Protein AF-A0A1J3CJB2-F1 (afdb_monomer_lite)

pLDDT: mean 88.54, std 8.33, range [54.28, 98.12]

Radius of gyration: 21.17 Å; chains: 1; bounding box: 45×21×58 Å

Secondary structure (DSSP, 8-state):
--S--EEEEEEE---TT---TTT---SS-PEEEEEEEE--PPPTTHHHHHHHHHHTT-------SS-HHHHHHHHHHH-

Sequence (79 aa):
ANEALRTLCLAYMDIENGFSAEEGIPASGFTCIGIVGIKDPVRPGVRESVELCRRAGIMVRMVTGDNINTAKAIARECG

Foldseek 3Di:
DQQLWDKDWDWDDDDPPDDDVVVPDDPDDTDTPDMDTHDDADDPPLLVVCVVCVVVVHDDDDDDPDDPSNSVNRVVRSD

Organism: Noccaea caerulescens (NCBI:txid107243)

InterPro domains:
  IPR023214 HAD superfamily [G3DSA:3.40.50.1000] (42-79)
  IPR023299 P-type ATPase, cytoplasmic domain N [G3DSA:3.40.1110.10] (2-41)
  IPR023299 P-type ATPase, cytoplasmic domain N [SSF81660] (1-41)
  IPR036412 HAD-like superfamily [SSF56784] (30-79)

Structure (mmCIF, N/CA/C/O backbone):
data_AF-A0A1J3CJB2-F1
#
_entry.id   AF-A0A1J3CJB2-F1
#
loop_
_atom_site.group_PDB
_atom_site.id
_atom_site.type_symbol
_atom_site.label_atom_id
_atom_site.label_alt_id
_atom_site.label_comp_id
_atom_site.label_asym_id
_atom_site.label_entity_id
_atom_site.label_seq_id
_atom_site.pdbx_PDB_ins_code
_atom_site.Cartn_x
_atom_site.Cartn_y
_atom_site.Cartn_z
_atom_site.occupancy
_atom_site.B_iso_or_equiv
_atom_site.auth_seq_id
_atom_site.auth_comp_id
_atom_site.auth_asym_id
_atom_site.auth_atom_id
_atom_site.pdbx_PDB_model_num
ATOM 1 N N . ALA A 1 1 ? -3.050 8.093 -7.416 1.00 54.28 1 ALA A N 1
ATOM 2 C CA . ALA A 1 1 ? -2.232 7.654 -6.264 1.00 54.28 1 ALA A CA 1
ATOM 3 C C . ALA A 1 1 ? -2.856 8.105 -4.931 1.00 54.28 1 ALA A C 1
ATOM 5 O O . ALA A 1 1 ? -2.179 8.703 -4.108 1.00 54.28 1 ALA A O 1
ATOM 6 N N . ASN A 1 2 ? -4.149 7.829 -4.706 1.00 62.69 2 ASN A N 1
ATOM 7 C CA . ASN A 1 2 ? -4.886 8.351 -3.539 1.00 62.69 2 ASN A CA 1
ATOM 8 C C . ASN A 1 2 ? -5.186 7.288 -2.471 1.00 62.69 2 ASN A C 1
ATOM 10 O O . ASN A 1 2 ? -5.672 7.621 -1.397 1.00 62.69 2 ASN A O 1
ATOM 14 N N . GLU A 1 3 ? -4.865 6.025 -2.748 1.00 65.81 3 GLU A N 1
ATOM 15 C CA . GLU A 1 3 ? -5.166 4.877 -1.882 1.00 65.81 3 GLU A CA 1
ATOM 16 C C . GLU A 1 3 ? -3.916 4.309 -1.200 1.00 65.81 3 GLU A C 1
ATOM 18 O O . GLU A 1 3 ? -3.882 3.143 -0.824 1.00 65.81 3 GLU A O 1
ATOM 23 N N . ALA A 1 4 ? -2.860 5.121 -1.077 1.00 68.94 4 ALA A N 1
ATOM 24 C CA . ALA A 1 4 ? -1.594 4.722 -0.458 1.00 68.94 4 ALA A CA 1
ATOM 25 C C . ALA A 1 4 ? -0.904 3.498 -1.092 1.00 68.94 4 ALA A C 1
ATOM 27 O O . ALA A 1 4 ? -0.040 2.875 -0.477 1.00 68.94 4 ALA A O 1
ATOM 28 N N . LEU A 1 5 ? -1.264 3.166 -2.332 1.00 81.12 5 LEU A N 1
ATOM 29 C CA . LEU A 1 5 ? -0.648 2.075 -3.071 1.00 81.12 5 LEU A CA 1
ATOM 30 C C . LEU A 1 5 ? 0.797 2.430 -3.418 1.00 81.12 5 LEU A C 1
ATOM 32 O O . LEU A 1 5 ? 1.067 3.492 -3.987 1.00 81.12 5 LEU A O 1
ATOM 36 N N . ARG A 1 6 ? 1.718 1.508 -3.146 1.00 83.00 6 ARG A N 1
ATOM 37 C CA . ARG A 1 6 ? 3.058 1.538 -3.728 1.00 83.00 6 ARG A CA 1
ATOM 38 C C . ARG A 1 6 ? 2.946 1.104 -5.184 1.00 83.00 6 ARG A C 1
ATOM 40 O O . ARG A 1 6 ? 2.629 -0.050 -5.458 1.00 83.00 6 ARG A O 1
ATOM 47 N N . THR A 1 7 ? 3.166 2.030 -6.109 1.00 88.19 7 THR A N 1
ATOM 48 C CA . THR A 1 7 ? 3.025 1.767 -7.544 1.00 88.19 7 THR A CA 1
ATOM 49 C C . THR A 1 7 ? 4.331 1.281 -8.160 1.00 88.19 7 THR A C 1
ATOM 51 O O . THR A 1 7 ? 5.374 1.887 -7.923 1.00 88.19 7 THR A O 1
ATOM 54 N N . LEU A 1 8 ? 4.266 0.245 -8.993 1.00 92.06 8 LEU A N 1
ATOM 55 C CA . LEU A 1 8 ? 5.372 -0.225 -9.829 1.00 92.06 8 LEU A CA 1
ATOM 56 C C . LEU A 1 8 ? 4.939 -0.182 -11.297 1.00 92.06 8 LEU A C 1
ATOM 58 O O . LEU A 1 8 ? 3.836 -0.617 -11.624 1.00 92.06 8 LEU A O 1
ATOM 62 N N . CYS A 1 9 ? 5.797 0.341 -12.171 1.00 94.88 9 CYS A N 1
ATOM 63 C CA . CYS A 1 9 ? 5.598 0.295 -13.619 1.00 94.88 9 CYS A CA 1
ATOM 64 C C . CYS A 1 9 ? 6.352 -0.910 -14.189 1.00 94.88 9 CYS A C 1
ATOM 66 O O . CYS A 1 9 ? 7.524 -1.104 -13.871 1.00 94.88 9 CYS A O 1
ATOM 68 N N . LEU A 1 10 ? 5.678 -1.705 -15.015 1.00 96.19 10 LEU A N 1
ATOM 69 C CA . LEU A 1 10 ? 6.252 -2.836 -15.733 1.00 96.19 10 LEU A CA 1
ATOM 70 C C . LEU A 1 10 ? 6.377 -2.454 -17.207 1.00 96.19 10 LEU A C 1
ATOM 72 O O . LEU A 1 10 ? 5.392 -2.074 -17.843 1.00 96.19 10 LEU A O 1
ATOM 76 N N . ALA A 1 11 ? 7.583 -2.564 -17.750 1.00 95.81 11 ALA A N 1
ATOM 77 C CA . ALA A 1 11 ? 7.877 -2.283 -19.146 1.00 95.81 11 ALA A CA 1
ATOM 78 C C . ALA A 1 11 ? 8.943 -3.259 -19.654 1.00 95.81 11 ALA A C 1
ATOM 80 O O . ALA A 1 11 ? 9.739 -3.768 -18.863 1.00 95.81 11 ALA A O 1
ATOM 81 N N . TYR A 1 12 ? 8.952 -3.521 -20.958 1.00 93.25 12 TYR A N 1
ATOM 82 C CA . TYR A 1 12 ? 9.934 -4.396 -21.598 1.00 93.25 12 TYR A CA 1
ATOM 83 C C . TYR A 1 12 ? 10.465 -3.783 -22.891 1.00 93.25 12 TYR A C 1
ATOM 85 O O . TYR A 1 12 ? 9.885 -2.845 -23.434 1.00 93.25 12 TYR A O 1
ATOM 93 N N . MET A 1 13 ? 11.582 -4.310 -23.369 1.00 90.94 13 MET A N 1
ATOM 94 C CA . MET A 1 13 ? 12.165 -3.987 -24.662 1.00 90.94 13 MET A CA 1
ATOM 95 C C . MET A 1 13 ? 12.685 -5.290 -25.259 1.00 90.94 13 MET A C 1
ATOM 97 O O . MET A 1 13 ? 13.360 -6.051 -24.564 1.00 90.94 13 MET A O 1
ATOM 101 N N . ASP A 1 14 ? 12.366 -5.537 -26.523 1.00 88.12 14 ASP A N 1
ATOM 102 C CA . ASP A 1 14 ? 12.934 -6.655 -27.268 1.00 88.12 14 ASP A CA 1
ATOM 103 C C . ASP A 1 14 ? 14.361 -6.295 -27.702 1.00 88.12 14 ASP A C 1
ATOM 105 O O . ASP A 1 14 ? 14.599 -5.215 -28.242 1.00 88.12 14 ASP A O 1
ATOM 109 N N . ILE A 1 15 ? 15.322 -7.184 -27.439 1.00 84.06 15 ILE A N 1
ATOM 110 C CA . ILE A 1 15 ? 16.738 -6.967 -27.761 1.00 84.06 15 ILE A CA 1
ATOM 111 C C . ILE A 1 15 ? 17.142 -7.947 -28.860 1.00 84.06 15 ILE A C 1
ATOM 113 O O . ILE A 1 15 ? 17.263 -9.146 -28.617 1.00 84.06 15 ILE A O 1
ATOM 117 N N . GLU A 1 16 ? 17.363 -7.433 -30.069 1.00 78.94 16 GLU A N 1
ATOM 118 C CA . GLU A 1 16 ? 17.606 -8.258 -31.261 1.00 78.94 16 GLU A CA 1
ATOM 119 C C . GLU A 1 16 ? 18.994 -8.930 -31.274 1.00 78.94 16 GLU A C 1
ATOM 121 O O . GLU A 1 16 ? 19.122 -10.051 -31.758 1.00 78.94 16 GLU A O 1
ATOM 126 N N . ASN A 1 17 ? 20.025 -8.296 -30.695 1.00 80.81 17 ASN A N 1
ATOM 127 C CA . ASN A 1 17 ? 21.425 -8.759 -30.765 1.00 80.81 17 ASN A CA 1
ATOM 128 C C . ASN A 1 17 ? 21.979 -9.330 -29.442 1.00 80.81 17 ASN A C 1
ATOM 130 O O . ASN A 1 17 ? 23.189 -9.492 -29.292 1.00 80.81 17 ASN A O 1
ATOM 134 N N . GLY A 1 18 ? 21.104 -9.659 -28.487 1.00 74.75 18 GLY A N 1
ATOM 135 C CA . GLY A 1 18 ? 21.500 -10.065 -27.134 1.00 74.75 18 GLY A CA 1
ATOM 136 C C . GLY A 1 18 ? 21.873 -8.880 -26.231 1.00 74.75 18 GLY A C 1
ATOM 137 O O . GLY A 1 18 ? 22.094 -7.767 -26.694 1.00 74.75 18 GLY A O 1
ATOM 138 N N . PHE A 1 19 ? 21.886 -9.109 -24.916 1.00 80.50 19 PHE A N 1
ATOM 139 C CA . PHE A 1 19 ? 22.166 -8.077 -23.912 1.00 80.50 19 PHE A CA 1
ATOM 140 C C . PHE A 1 19 ? 23.632 -8.128 -23.463 1.00 80.50 19 PHE A C 1
ATOM 142 O O . PHE A 1 19 ? 24.092 -9.172 -22.997 1.00 80.50 19 PHE A O 1
ATOM 149 N N . SER A 1 20 ? 24.341 -6.997 -23.540 1.00 79.50 20 SER A N 1
ATOM 150 C CA . SER A 1 20 ? 25.657 -6.813 -22.921 1.00 79.50 20 SER A CA 1
ATOM 151 C C . SER A 1 20 ? 25.535 -5.967 -21.655 1.00 79.50 20 SER A C 1
ATOM 153 O O . SER A 1 20 ? 25.050 -4.838 -21.692 1.00 79.50 20 SER A O 1
ATOM 155 N N . ALA A 1 21 ? 26.023 -6.483 -20.523 1.00 76.31 21 ALA A N 1
ATOM 156 C CA . ALA A 1 21 ? 26.039 -5.734 -19.264 1.00 76.31 21 ALA A CA 1
ATOM 157 C C . ALA A 1 21 ? 26.968 -4.502 -19.308 1.00 76.31 21 ALA A C 1
ATOM 159 O O . ALA A 1 21 ? 26.817 -3.598 -18.488 1.00 76.31 21 ALA A O 1
ATOM 160 N N . GLU A 1 22 ? 27.907 -4.461 -20.258 1.00 82.12 22 GLU A N 1
ATOM 161 C CA . GLU A 1 22 ? 28.864 -3.362 -20.441 1.00 82.12 22 GLU A CA 1
ATOM 162 C C . GLU A 1 22 ? 28.230 -2.134 -21.113 1.00 82.12 22 GLU A C 1
ATOM 164 O O . GLU A 1 22 ? 28.659 -1.009 -20.868 1.00 82.12 22 GLU A O 1
ATOM 169 N N . GLU A 1 23 ? 27.183 -2.334 -21.922 1.00 80.38 23 GLU A N 1
ATOM 170 C CA . GLU A 1 23 ? 26.472 -1.262 -22.639 1.00 80.38 23 GLU A CA 1
ATOM 171 C C . GLU A 1 23 ? 25.462 -0.521 -21.744 1.00 80.38 23 GLU A C 1
ATOM 173 O O . GLU A 1 23 ? 25.016 0.582 -22.067 1.00 80.38 23 GLU A O 1
ATOM 178 N N . GLY A 1 24 ? 25.148 -1.092 -20.578 1.00 82.75 24 GLY A N 1
ATOM 179 C CA . GLY A 1 24 ? 24.197 -0.534 -19.623 1.00 82.75 24 GLY A CA 1
ATOM 180 C C . GLY A 1 24 ? 22.733 -0.719 -20.037 1.00 82.75 24 GLY A C 1
ATOM 181 O O . GLY A 1 24 ? 22.402 -1.271 -21.082 1.00 82.75 24 GLY A O 1
ATOM 182 N N . ILE A 1 25 ? 21.820 -0.283 -19.167 1.00 85.19 25 ILE A N 1
ATOM 183 C CA . ILE A 1 25 ? 20.376 -0.362 -19.426 1.00 85.19 25 ILE A CA 1
ATOM 184 C C . ILE A 1 25 ? 19.965 0.858 -20.268 1.00 85.19 25 ILE A C 1
ATOM 186 O O . ILE A 1 25 ? 20.262 1.983 -19.853 1.00 85.19 25 ILE A O 1
ATOM 190 N N . PRO A 1 26 ? 19.259 0.678 -21.405 1.00 85.69 26 PRO A N 1
ATOM 191 C CA . PRO A 1 26 ? 18.755 1.792 -22.204 1.00 85.69 26 PRO A CA 1
ATOM 192 C C . PRO A 1 26 ? 17.905 2.761 -21.373 1.00 85.69 26 PRO A C 1
ATOM 194 O O . PRO A 1 26 ? 17.149 2.348 -20.498 1.00 85.69 26 PRO A O 1
ATOM 197 N N . ALA A 1 27 ? 17.993 4.061 -21.656 1.00 87.94 27 ALA A N 1
ATOM 198 C CA . ALA A 1 27 ? 17.225 5.076 -20.926 1.00 87.94 27 ALA A CA 1
ATOM 199 C C . ALA A 1 27 ? 15.782 5.254 -21.446 1.00 87.94 27 ALA A C 1
ATOM 201 O O . ALA A 1 27 ? 14.949 5.861 -20.773 1.00 87.94 27 ALA A O 1
ATOM 202 N N . SER A 1 28 ? 15.479 4.770 -22.653 1.00 90.75 28 SER A N 1
ATOM 203 C CA . SER A 1 28 ? 14.191 4.946 -23.336 1.00 90.75 28 SER A CA 1
ATOM 204 C C . SER A 1 28 ? 13.949 3.832 -24.364 1.00 90.75 28 SER A C 1
ATOM 206 O O . SER A 1 28 ? 14.832 3.014 -24.595 1.00 90.75 28 SER A O 1
ATOM 208 N N . GLY A 1 29 ? 12.754 3.787 -24.970 1.00 90.56 29 GLY A N 1
ATOM 209 C CA . GLY A 1 29 ? 12.393 2.802 -26.006 1.00 90.56 29 GLY A CA 1
ATOM 210 C C . GLY A 1 29 ? 11.669 1.550 -25.498 1.00 90.56 29 GLY A C 1
ATOM 211 O O . GLY A 1 29 ? 11.471 0.609 -26.256 1.00 90.56 29 GLY A O 1
ATOM 212 N N . PHE A 1 30 ? 11.266 1.526 -24.227 1.00 94.12 30 PHE A N 1
ATOM 213 C CA . PHE A 1 30 ? 10.499 0.417 -23.661 1.00 94.12 30 PHE A CA 1
ATOM 214 C C . PHE A 1 30 ? 9.013 0.501 -24.026 1.00 94.12 30 PHE A C 1
ATO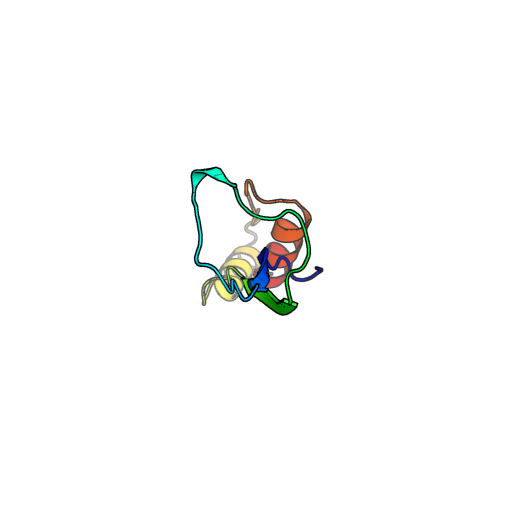M 216 O O . PHE A 1 30 ? 8.419 1.581 -24.043 1.00 94.12 30 PHE A O 1
ATOM 223 N N . THR A 1 31 ? 8.391 -0.660 -24.202 1.00 95.69 31 THR A N 1
ATOM 224 C CA . THR A 1 31 ? 6.942 -0.830 -24.278 1.00 95.69 31 THR A CA 1
ATOM 225 C C . THR A 1 31 ? 6.376 -0.986 -22.869 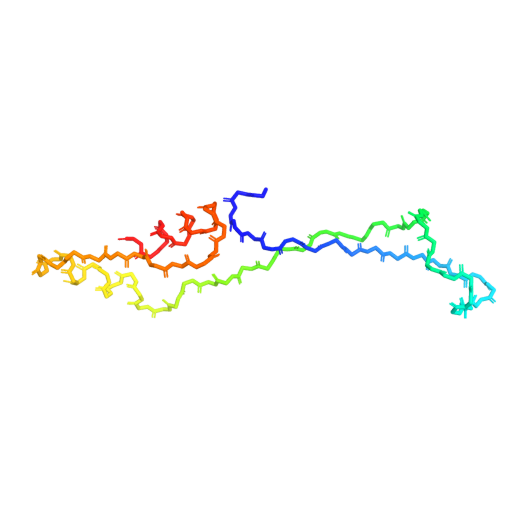1.00 95.69 31 THR A C 1
ATOM 227 O O . THR A 1 31 ? 6.741 -1.904 -22.132 1.00 95.69 31 THR A O 1
ATOM 230 N N . CYS A 1 32 ? 5.475 -0.081 -22.479 1.00 96.81 32 CYS A N 1
ATOM 231 C CA . CYS A 1 32 ? 4.774 -0.162 -21.199 1.00 96.81 32 CYS A CA 1
ATOM 232 C C . CYS A 1 32 ? 3.763 -1.314 -21.222 1.00 96.81 32 CYS A C 1
ATOM 234 O O . CYS A 1 32 ? 2.891 -1.358 -22.087 1.00 96.81 32 CYS A O 1
ATOM 236 N N . ILE A 1 33 ? 3.868 -2.220 -20.252 1.00 97.12 33 ILE A N 1
ATOM 237 C CA . ILE A 1 33 ? 2.922 -3.325 -20.057 1.00 97.12 33 ILE A CA 1
ATOM 238 C C . ILE A 1 33 ? 1.785 -2.863 -19.144 1.00 97.12 33 ILE A C 1
ATOM 240 O O . ILE A 1 33 ? 0.616 -3.140 -19.402 1.00 97.12 33 ILE A O 1
ATOM 244 N N . GLY A 1 34 ? 2.121 -2.146 -18.067 1.00 96.50 34 GLY A N 1
ATOM 245 C CA . GLY A 1 34 ? 1.134 -1.622 -17.131 1.00 96.50 34 GLY A CA 1
ATOM 246 C C . GLY A 1 34 ? 1.727 -1.113 -15.821 1.00 96.50 34 GLY A C 1
ATOM 247 O O . GLY A 1 34 ? 2.929 -1.196 -15.573 1.00 96.50 34 GLY A O 1
ATOM 248 N N . ILE A 1 35 ? 0.850 -0.593 -14.962 1.00 95.25 35 ILE A N 1
ATOM 249 C CA . ILE A 1 35 ? 1.184 -0.134 -13.611 1.00 95.25 35 ILE A CA 1
ATOM 250 C C . ILE A 1 35 ? 0.416 -0.995 -12.614 1.00 95.25 35 ILE A C 1
ATOM 252 O O . ILE A 1 35 ? -0.803 -1.122 -12.709 1.00 95.25 35 ILE A O 1
ATOM 256 N N . VAL A 1 36 ? 1.123 -1.552 -11.636 1.00 93.75 36 VAL A N 1
ATOM 257 C CA . VAL A 1 36 ? 0.530 -2.298 -10.522 1.00 93.75 36 VAL A CA 1
ATOM 258 C C . VAL A 1 36 ? 0.617 -1.485 -9.237 1.00 93.75 36 VAL A C 1
ATOM 260 O O . VAL A 1 36 ? 1.554 -0.710 -9.045 1.00 93.75 36 VAL A O 1
ATOM 263 N N . GLY A 1 37 ? -0.363 -1.652 -8.351 1.00 89.75 37 GLY A N 1
ATOM 264 C CA . GLY A 1 37 ? -0.384 -1.039 -7.026 1.00 89.75 37 GLY A CA 1
ATOM 265 C C . GLY A 1 37 ? -0.335 -2.105 -5.940 1.00 89.75 37 GLY A C 1
ATOM 266 O O . GLY A 1 37 ? -1.138 -3.031 -5.951 1.00 89.75 37 GLY A O 1
ATOM 267 N N . ILE A 1 38 ? 0.590 -1.963 -4.994 1.00 87.56 38 ILE A N 1
ATOM 268 C CA . ILE A 1 38 ? 0.716 -2.842 -3.830 1.00 87.56 38 ILE A CA 1
ATOM 269 C C . ILE A 1 38 ? 0.199 -2.093 -2.605 1.00 87.56 38 ILE A C 1
ATOM 271 O O . ILE A 1 38 ? 0.654 -0.983 -2.319 1.00 87.56 38 ILE A O 1
ATOM 275 N N . LYS A 1 39 ? -0.740 -2.703 -1.880 1.00 82.88 39 LYS A N 1
ATOM 276 C CA . LYS A 1 39 ? -1.273 -2.194 -0.612 1.00 82.88 39 LYS A CA 1
ATOM 277 C C . LYS A 1 39 ? -0.786 -3.066 0.538 1.00 82.88 39 LYS A C 1
ATOM 279 O O . LYS A 1 39 ? -0.748 -4.284 0.389 1.00 82.88 39 LYS A O 1
ATOM 284 N N . ASP A 1 40 ? -0.495 -2.451 1.678 1.00 80.62 40 ASP A N 1
ATOM 285 C CA . ASP A 1 40 ? -0.458 -3.156 2.961 1.00 80.62 40 ASP A CA 1
ATOM 286 C C . ASP A 1 40 ? -1.844 -3.021 3.617 1.00 80.62 40 ASP A C 1
ATOM 288 O O . ASP A 1 40 ? -2.218 -1.915 4.024 1.00 80.62 40 ASP A O 1
ATOM 292 N N . PRO A 1 41 ? -2.688 -4.068 3.594 1.00 84.62 41 PRO A N 1
ATOM 293 C CA . PRO A 1 41 ? -4.039 -3.978 4.123 1.00 84.62 41 PRO A CA 1
ATOM 294 C C . PRO A 1 41 ? -4.029 -3.942 5.652 1.00 84.62 41 PRO A C 1
ATOM 296 O O . PRO A 1 41 ? -3.190 -4.550 6.319 1.00 84.62 41 PRO A O 1
ATOM 299 N N . VAL A 1 42 ? -5.034 -3.286 6.227 1.00 88.00 42 VAL A N 1
ATOM 300 C CA . VAL A 1 42 ? -5.260 -3.351 7.672 1.00 88.00 42 VAL A CA 1
ATOM 301 C C . VAL A 1 42 ? -5.551 -4.801 8.077 1.00 88.00 42 VAL A C 1
ATOM 303 O O . VAL A 1 42 ? -6.299 -5.513 7.404 1.00 88.00 42 VAL A O 1
ATOM 306 N N . ARG A 1 43 ? -4.955 -5.255 9.188 1.00 92.06 43 ARG A N 1
ATOM 307 C CA . ARG A 1 43 ? -5.185 -6.616 9.692 1.00 92.06 43 ARG A CA 1
ATOM 308 C C . ARG A 1 43 ? -6.661 -6.807 10.078 1.00 92.06 43 ARG A C 1
ATOM 310 O O . ARG A 1 43 ? -7.245 -5.900 10.679 1.00 92.06 43 ARG A O 1
ATOM 317 N N . PRO A 1 44 ? -7.253 -7.987 9.820 1.00 93.50 44 PRO A N 1
ATOM 318 C CA . PRO A 1 44 ? -8.593 -8.306 10.308 1.00 93.50 44 PRO A CA 1
ATOM 319 C C . PRO A 1 44 ? -8.697 -8.102 11.827 1.00 93.50 44 PRO A C 1
ATOM 321 O O . PRO A 1 44 ? -7.753 -8.418 12.554 1.00 93.50 44 PRO A O 1
ATOM 324 N N . GLY A 1 45 ? -9.819 -7.570 12.317 1.00 93.69 45 GLY A N 1
ATOM 325 C CA . GLY A 1 45 ? -10.037 -7.339 13.751 1.00 93.69 45 GLY A CA 1
ATOM 326 C C . GLY A 1 45 ? -9.525 -5.994 14.285 1.00 93.69 45 GLY A C 1
ATOM 327 O O . GLY A 1 45 ? -9.849 -5.619 15.416 1.00 93.69 45 GLY A O 1
ATOM 328 N N . VAL A 1 46 ? -8.707 -5.253 13.522 1.00 95.25 46 VAL A N 1
ATOM 329 C CA . VAL A 1 46 ? -8.143 -3.972 13.989 1.00 95.25 46 VAL A CA 1
ATOM 330 C C . VAL A 1 46 ? -9.238 -2.942 14.216 1.00 95.25 46 VAL A C 1
ATOM 332 O O . VAL A 1 46 ? -9.236 -2.285 15.255 1.00 95.25 46 VAL A O 1
ATOM 335 N N . ARG A 1 47 ? -10.191 -2.823 13.290 1.00 93.88 47 ARG A N 1
ATOM 336 C CA . ARG A 1 47 ? -11.266 -1.835 13.397 1.00 93.88 47 ARG A CA 1
ATOM 337 C C . ARG A 1 47 ? -12.139 -2.092 14.620 1.00 93.88 47 ARG A C 1
ATOM 339 O O . ARG A 1 47 ? -12.378 -1.185 15.411 1.00 93.88 47 ARG A O 1
ATOM 346 N N . GLU A 1 48 ? -12.533 -3.342 14.830 1.00 95.94 48 GLU A N 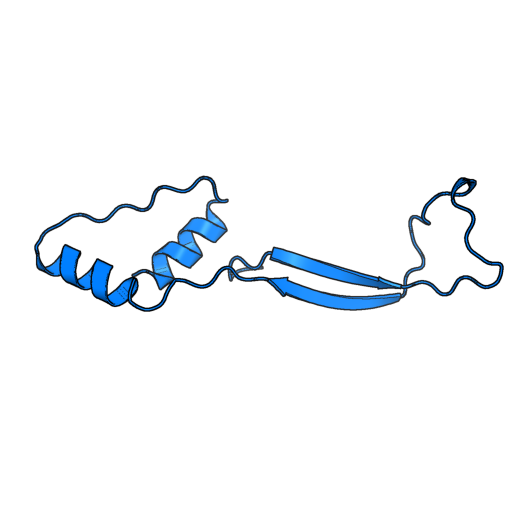1
ATOM 347 C CA . GLU A 1 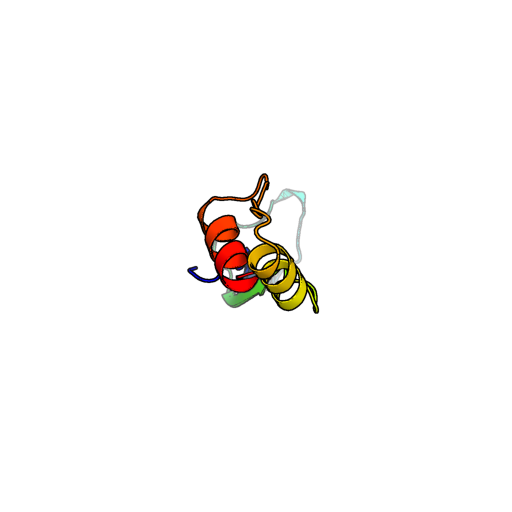48 ? -13.321 -3.773 15.982 1.00 95.94 48 GLU A CA 1
ATOM 348 C C . GLU A 1 48 ? -12.582 -3.489 17.298 1.00 95.94 48 GLU A C 1
ATOM 350 O O . GLU A 1 48 ? -13.186 -3.040 18.276 1.00 95.94 48 GLU A O 1
ATOM 355 N N . SER A 1 49 ? -11.261 -3.695 17.309 1.00 96.12 49 SER A N 1
ATOM 356 C CA . SER A 1 49 ? -10.406 -3.421 18.468 1.00 96.12 49 SER A CA 1
ATOM 357 C C . SER A 1 49 ? -10.291 -1.922 18.759 1.00 96.12 49 SER A C 1
ATOM 359 O O . SER A 1 49 ? -10.415 -1.504 19.912 1.00 96.12 49 SER A O 1
ATOM 361 N N . VAL A 1 50 ? -10.096 -1.092 17.727 1.00 96.25 50 VAL A N 1
ATOM 362 C CA . VAL A 1 50 ? -10.048 0.375 17.857 1.00 96.25 50 VAL A CA 1
ATOM 363 C C . VAL A 1 50 ? -11.384 0.909 18.371 1.00 96.25 50 VAL A C 1
ATOM 365 O O . VAL A 1 50 ? -11.409 1.728 19.294 1.00 96.25 50 VAL A O 1
ATOM 368 N N . GLU A 1 51 ? -12.498 0.412 17.836 1.00 95.94 51 GLU A N 1
ATOM 369 C CA . GLU A 1 51 ? -13.840 0.778 18.283 1.00 95.94 51 GLU A CA 1
ATOM 370 C C . GLU A 1 51 ? -14.104 0.355 19.737 1.00 95.94 51 GLU A C 1
ATOM 372 O O . GLU A 1 51 ? -14.672 1.133 20.505 1.00 95.94 51 GLU A O 1
ATOM 377 N N . LEU A 1 52 ? -13.666 -0.842 20.148 1.00 97.38 52 LEU A N 1
ATOM 378 C CA . LEU A 1 52 ? -13.779 -1.306 21.534 1.00 97.38 52 LEU A CA 1
ATOM 379 C C . LEU A 1 52 ? -13.021 -0.388 22.501 1.00 97.38 52 LEU A C 1
ATOM 381 O O . LEU A 1 52 ? -13.595 0.051 23.499 1.00 97.38 52 LEU A O 1
ATOM 385 N N . CYS A 1 53 ? -11.772 -0.043 22.179 1.00 97.56 53 CYS A N 1
ATOM 386 C CA . CYS A 1 53 ? -10.973 0.898 22.964 1.00 97.56 53 CYS A CA 1
ATOM 387 C C . CYS A 1 53 ? -11.663 2.262 23.084 1.00 97.56 53 CYS A C 1
ATOM 389 O O . CYS A 1 53 ? -11.777 2.805 24.183 1.00 97.56 53 CYS A O 1
ATOM 391 N N . ARG A 1 54 ? -12.188 2.800 21.978 1.00 95.56 54 ARG A N 1
ATOM 392 C CA . ARG A 1 54 ? -12.897 4.087 21.991 1.00 95.56 54 ARG A CA 1
ATOM 393 C C . ARG A 1 54 ? -14.159 4.057 22.845 1.00 95.56 54 ARG A C 1
ATOM 395 O O . ARG A 1 54 ? -14.380 4.995 23.607 1.00 95.56 54 ARG A O 1
ATOM 402 N N . ARG A 1 55 ? -14.957 2.984 22.777 1.00 97.06 55 ARG A N 1
ATOM 403 C CA . ARG A 1 55 ? -16.137 2.804 23.646 1.00 97.06 55 ARG A CA 1
ATOM 404 C C . ARG A 1 55 ? -15.765 2.721 25.127 1.00 97.06 55 ARG A C 1
ATOM 406 O O . ARG A 1 55 ? -16.540 3.163 25.965 1.00 97.06 55 ARG A O 1
ATOM 413 N N . ALA A 1 56 ? -14.578 2.206 25.440 1.00 98.12 56 ALA A N 1
ATOM 414 C CA . ALA A 1 56 ? -14.031 2.185 26.794 1.00 98.12 56 ALA A CA 1
ATOM 415 C C . ALA A 1 56 ? -13.438 3.538 27.248 1.00 98.12 56 ALA A C 1
ATOM 417 O O . ALA A 1 56 ? -12.883 3.622 28.340 1.00 98.12 56 ALA A O 1
ATOM 418 N N . GLY A 1 57 ? -13.517 4.596 26.429 1.00 97.56 57 GLY A N 1
ATOM 419 C CA . GLY A 1 57 ? -12.931 5.906 26.734 1.00 97.56 57 GLY A CA 1
ATOM 420 C C . GLY A 1 57 ? -11.412 5.974 26.537 1.00 97.56 57 GLY A C 1
ATOM 421 O O . GLY A 1 57 ? -10.777 6.932 26.976 1.00 97.56 57 GLY A O 1
ATOM 422 N N . ILE A 1 58 ? -10.811 4.980 25.875 1.00 97.75 58 ILE A N 1
ATOM 423 C CA . ILE A 1 58 ? -9.372 4.926 25.605 1.00 97.75 58 ILE A CA 1
ATOM 424 C C . ILE A 1 58 ? -9.065 5.680 24.310 1.00 97.75 58 ILE A C 1
ATOM 426 O O . ILE A 1 58 ? -9.653 5.435 23.254 1.00 97.75 58 ILE A O 1
ATOM 430 N N . MET A 1 59 ? -8.085 6.578 24.377 1.00 96.12 59 MET A N 1
ATOM 431 C CA . MET A 1 59 ? -7.617 7.329 23.217 1.00 96.12 59 MET A CA 1
ATOM 432 C C . MET A 1 59 ? -6.590 6.521 22.415 1.00 96.12 59 MET A C 1
ATOM 434 O O . MET A 1 59 ? -5.469 6.302 22.868 1.00 96.12 59 MET A O 1
ATOM 438 N N . VAL A 1 60 ? -6.957 6.128 21.196 1.00 95.62 60 VAL A N 1
ATOM 439 C CA . VAL A 1 60 ? -6.075 5.410 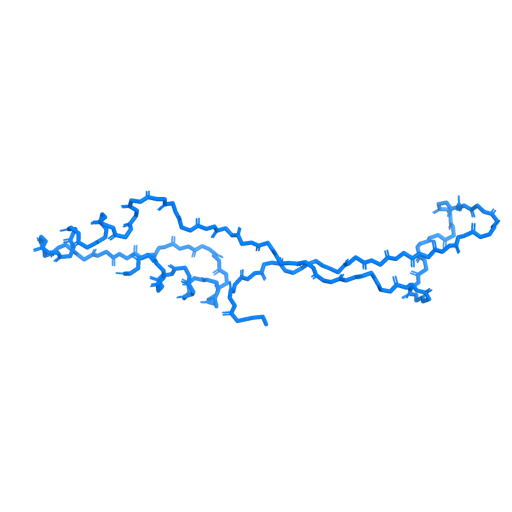20.262 1.00 95.62 60 VAL A CA 1
ATOM 440 C C . VAL A 1 60 ? -5.312 6.405 19.383 1.00 95.62 60 VAL A C 1
ATOM 442 O O . VAL A 1 60 ? -5.913 7.322 18.821 1.00 95.62 60 VAL A O 1
ATOM 445 N N . ARG A 1 61 ? -3.993 6.223 19.239 1.00 95.00 61 ARG A N 1
ATOM 446 C CA . ARG A 1 61 ? -3.126 7.032 18.366 1.00 95.00 61 ARG A CA 1
ATOM 447 C C . ARG A 1 61 ? -2.293 6.136 17.454 1.00 95.00 61 ARG A C 1
ATOM 449 O O . ARG A 1 61 ? -1.711 5.161 17.916 1.00 95.00 61 ARG A O 1
ATOM 456 N N . MET A 1 62 ? -2.208 6.503 16.177 1.00 93.25 62 MET A N 1
ATOM 457 C CA . MET A 1 62 ? -1.296 5.877 15.221 1.00 93.25 62 MET A CA 1
ATOM 458 C C . MET A 1 62 ? 0.089 6.521 15.327 1.00 93.25 62 MET A C 1
ATOM 460 O O . MET A 1 62 ? 0.206 7.745 15.297 1.00 93.25 62 MET A O 1
ATOM 464 N N . VAL A 1 63 ? 1.126 5.688 15.406 1.00 94.12 63 VAL A N 1
ATOM 465 C CA . VAL A 1 63 ? 2.532 6.093 15.305 1.00 94.12 63 VAL A CA 1
ATOM 466 C C . VAL A 1 63 ? 3.143 5.285 14.166 1.00 94.12 63 VAL A C 1
ATOM 468 O O . VAL A 1 63 ? 3.157 4.059 14.227 1.00 94.12 63 VAL A O 1
ATOM 471 N N . THR A 1 64 ? 3.594 5.957 13.109 1.00 90.19 64 THR A N 1
ATOM 472 C CA . THR A 1 64 ? 4.215 5.319 11.939 1.00 90.19 64 THR A CA 1
ATOM 473 C C . THR A 1 64 ? 5.309 6.216 11.359 1.00 90.19 64 THR A C 1
ATOM 475 O O . THR A 1 64 ? 5.254 7.438 11.508 1.00 90.19 64 THR A O 1
ATOM 478 N N . GLY A 1 65 ? 6.297 5.598 10.709 1.00 90.94 65 GLY A N 1
ATOM 479 C CA . GLY A 1 65 ? 7.307 6.275 9.891 1.00 90.94 65 GLY A CA 1
ATOM 480 C C . GLY A 1 65 ? 6.893 6.449 8.425 1.00 90.94 65 GLY A C 1
ATOM 481 O O . GLY A 1 65 ? 7.688 6.938 7.625 1.00 90.94 65 GLY A O 1
ATOM 482 N N . ASP A 1 66 ? 5.678 6.034 8.056 1.00 87.31 66 ASP A N 1
ATOM 483 C CA . ASP A 1 66 ? 5.178 6.148 6.689 1.00 87.31 66 ASP A CA 1
ATOM 484 C C . ASP A 1 66 ? 4.922 7.595 6.259 1.00 87.31 66 ASP A C 1
ATOM 486 O O . ASP A 1 66 ? 4.701 8.506 7.060 1.00 87.31 66 ASP A O 1
ATOM 490 N N . ASN A 1 67 ? 4.866 7.793 4.940 1.00 86.69 67 ASN A N 1
ATOM 491 C CA . ASN A 1 67 ? 4.431 9.054 4.359 1.00 86.69 67 ASN A CA 1
ATOM 492 C C . ASN A 1 67 ? 3.021 9.440 4.852 1.00 86.69 67 ASN A C 1
ATOM 494 O O . ASN A 1 67 ? 2.130 8.597 4.964 1.00 86.69 67 ASN A O 1
ATOM 498 N N . ILE A 1 68 ? 2.794 10.741 5.066 1.00 88.50 68 ILE A N 1
ATOM 499 C CA . ILE A 1 68 ? 1.544 11.282 5.617 1.00 88.50 68 ILE A CA 1
ATOM 500 C C . ILE A 1 68 ? 0.284 10.855 4.850 1.00 88.50 68 ILE A C 1
ATOM 502 O O . ILE A 1 68 ? -0.769 10.667 5.460 1.00 88.50 68 ILE A O 1
ATOM 506 N N . ASN A 1 69 ? 0.366 10.686 3.527 1.00 85.69 69 ASN A N 1
ATOM 507 C CA . ASN A 1 69 ? -0.775 10.260 2.716 1.00 85.69 69 ASN A CA 1
ATOM 508 C C . ASN A 1 69 ? -1.124 8.792 2.983 1.00 85.69 69 ASN A C 1
ATOM 510 O O . ASN A 1 69 ? -2.301 8.461 3.132 1.00 85.69 69 ASN A O 1
ATOM 514 N N . THR A 1 70 ? -0.104 7.944 3.128 1.00 84.00 70 THR A N 1
ATOM 515 C CA . THR A 1 70 ? -0.256 6.536 3.508 1.00 84.00 70 THR A CA 1
ATOM 516 C C . THR A 1 70 ? -0.810 6.404 4.915 1.00 84.00 70 THR A C 1
ATOM 518 O O . THR A 1 70 ? -1.835 5.754 5.109 1.00 84.00 70 THR A O 1
ATOM 521 N N . ALA A 1 71 ? -0.218 7.116 5.873 1.00 88.38 71 ALA A N 1
ATOM 522 C CA . ALA A 1 71 ? -0.674 7.113 7.257 1.00 88.38 71 ALA A CA 1
ATOM 523 C C . ALA A 1 71 ? -2.149 7.532 7.375 1.00 88.38 71 ALA A C 1
ATOM 525 O O . ALA A 1 71 ? -2.935 6.865 8.041 1.00 88.38 71 ALA A O 1
ATOM 526 N N . LYS A 1 72 ? -2.567 8.600 6.678 1.00 89.00 72 LYS A N 1
ATOM 527 C CA . LYS A 1 72 ? -3.967 9.056 6.680 1.00 89.00 72 LYS A CA 1
ATOM 528 C C . LYS A 1 72 ? -4.926 8.044 6.058 1.00 89.00 72 LYS A C 1
ATOM 530 O O . LYS A 1 72 ? -6.044 7.907 6.552 1.00 89.00 72 LYS A O 1
ATOM 535 N N . ALA A 1 73 ? -4.528 7.375 4.977 1.00 87.19 73 ALA A N 1
ATOM 536 C CA . ALA A 1 73 ? -5.358 6.356 4.342 1.00 87.19 73 ALA A CA 1
ATOM 537 C C . ALA A 1 73 ? -5.565 5.153 5.275 1.00 87.19 73 ALA A C 1
ATOM 539 O O . ALA A 1 73 ? -6.708 4.789 5.539 1.00 87.19 73 ALA A O 1
ATOM 540 N N . ILE A 1 74 ? -4.479 4.620 5.850 1.00 88.56 74 ILE A N 1
ATOM 541 C CA . ILE A 1 74 ? -4.529 3.486 6.785 1.00 88.56 74 ILE A CA 1
ATOM 542 C C . ILE A 1 74 ? -5.297 3.871 8.056 1.00 88.56 74 ILE A C 1
ATOM 544 O O . ILE A 1 74 ? -6.137 3.109 8.522 1.00 88.56 74 ILE A O 1
ATOM 548 N N . ALA A 1 75 ? -5.086 5.076 8.596 1.00 89.81 75 ALA A N 1
ATOM 549 C CA . ALA A 1 75 ? -5.795 5.538 9.789 1.00 89.81 75 ALA A CA 1
ATOM 550 C C . ALA A 1 75 ? -7.315 5.585 9.585 1.00 89.81 75 ALA A C 1
ATOM 552 O O . ALA A 1 75 ? -8.057 5.193 10.476 1.00 89.81 75 ALA A O 1
ATOM 553 N N . ARG A 1 76 ? -7.790 6.014 8.408 1.00 89.25 76 ARG A N 1
ATOM 554 C CA . ARG A 1 76 ? -9.227 6.009 8.080 1.00 89.25 76 ARG A CA 1
ATOM 555 C C . ARG A 1 76 ? -9.803 4.598 7.975 1.00 89.25 76 ARG A C 1
ATOM 557 O O . ARG A 1 76 ? -10.974 4.409 8.277 1.00 89.25 76 ARG A O 1
ATOM 564 N N . GLU A 1 77 ? -9.000 3.635 7.535 1.00 87.88 77 GLU A N 1
ATOM 565 C CA . GLU A 1 77 ? -9.404 2.233 7.396 1.00 87.88 77 GLU A CA 1
ATOM 566 C C . GLU A 1 77 ? -9.434 1.502 8.748 1.00 87.88 77 GLU A C 1
ATOM 568 O O . GLU A 1 77 ? -10.368 0.746 9.012 1.00 87.88 77 GLU A O 1
ATOM 573 N N . CYS A 1 78 ? -8.469 1.785 9.633 1.00 89.44 78 CYS A N 1
ATOM 574 C CA . CYS A 1 78 ? -8.474 1.326 11.028 1.00 89.44 78 CYS A CA 1
ATOM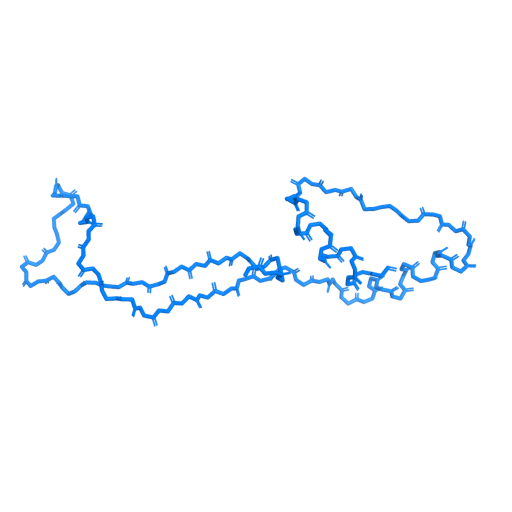 575 C C . CYS A 1 78 ? -9.630 1.920 11.846 1.00 89.44 78 CYS A C 1
ATOM 577 O O . CYS A 1 78 ? -10.026 1.334 12.852 1.00 89.44 78 CYS A O 1
ATOM 579 N N . GLY A 1 79 ? -10.146 3.071 11.409 1.00 85.94 79 GLY A N 1
ATOM 580 C CA . GLY A 1 79 ? -11.242 3.801 12.028 1.00 85.94 79 GLY A CA 1
ATOM 581 C C . GLY A 1 79 ? -10.821 4.492 13.295 1.00 85.94 79 GLY A C 1
ATOM 582 O O . GLY A 1 79 ? -11.634 4.434 14.227 1.00 85.94 79 GLY A O 1
#